Protein AF-A0A8J5N287-F1 (afdb_monomer_lite)

pLDDT: mean 74.73, std 19.76, range [34.78, 97.06]

Sequence (130 aa):
VAREHQQLNVDVVSIQPFKGELYEMYNADETGLFWNSLPNSTMASWRESNIPGLEASKQCVSLLLFANAGGDNLLVSWCGNKSNKMAWFTREFFEGCFHHVFVHAVRQFQMTIHGVPRQEVKALLIFDND

Foldseek 3Di:
DDDDDPDDPPPPPPPDDDPDDQLQEKEKDKDKDWDQPDPCPDPVNVVQVPDVPDDRQGWIWIWMWIATSVRPDIFIDTPDTDSDDDDDDDPVSVVCCCVVPVVVRSLCCCCPVVVDPSVRRHHDYDYDDD

Structure (mmCIF, N/CA/C/O backbone):
data_AF-A0A8J5N287-F1
#
_entry.id   AF-A0A8J5N287-F1
#
loop_
_atom_site.group_PDB
_atom_site.id
_atom_site.type_symbol
_atom_site.label_atom_id
_atom_site.label_alt_id
_atom_site.label_comp_id
_atom_site.label_asym_id
_atom_site.label_entity_id
_atom_site.label_seq_id
_atom_site.pdbx_PDB_ins_code
_atom_site.Cartn_x
_atom_site.Cartn_y
_atom_site.Cartn_z
_atom_site.occupancy
_atom_site.B_iso_or_equiv
_atom_site.auth_seq_id
_atom_site.auth_comp_id
_atom_site.auth_asym_id
_atom_site.auth_atom_id
_atom_site.pdbx_PDB_model_num
ATOM 1 N N . VAL A 1 1 ? -47.188 5.312 -32.367 1.00 40.22 1 VAL A N 1
ATOM 2 C CA . VAL A 1 1 ? -46.035 4.398 -32.190 1.00 40.22 1 VAL A CA 1
ATOM 3 C C . VAL A 1 1 ? -45.059 5.070 -31.236 1.00 40.22 1 VAL A C 1
ATOM 5 O O . VAL A 1 1 ? -44.156 5.770 -31.672 1.00 40.22 1 VAL A O 1
ATOM 8 N N . ALA A 1 2 ? -45.335 4.969 -29.936 1.00 34.78 2 ALA A N 1
ATOM 9 C CA . ALA A 1 2 ? -44.438 5.443 -28.887 1.00 34.78 2 ALA A CA 1
ATOM 10 C C . ALA A 1 2 ? -43.472 4.296 -28.571 1.00 34.78 2 ALA A C 1
ATOM 12 O O . ALA A 1 2 ? -43.916 3.170 -28.359 1.00 34.78 2 ALA A O 1
ATOM 13 N N . ARG A 1 3 ? -42.166 4.559 -28.640 1.00 41.00 3 ARG A N 1
ATOM 14 C CA . ARG A 1 3 ? -41.138 3.590 -28.256 1.00 41.00 3 ARG A CA 1
ATOM 15 C C . ARG A 1 3 ? -41.017 3.636 -26.737 1.00 41.00 3 ARG A C 1
ATOM 17 O O . ARG A 1 3 ? -40.607 4.658 -26.193 1.00 41.00 3 ARG A O 1
ATOM 24 N N . GLU A 1 4 ? -41.407 2.554 -26.074 1.00 43.03 4 GLU A N 1
ATOM 25 C CA . GLU A 1 4 ? -41.069 2.317 -24.673 1.00 43.03 4 GLU A CA 1
ATOM 26 C C . GLU A 1 4 ? -39.549 2.181 -24.556 1.00 43.03 4 GLU A C 1
ATOM 28 O O . GLU A 1 4 ? -38.928 1.310 -25.167 1.00 43.03 4 GLU A O 1
ATOM 33 N N . HIS A 1 5 ? -38.943 3.091 -23.799 1.00 43.28 5 HIS A N 1
ATOM 34 C CA . HIS A 1 5 ? -37.565 2.968 -23.356 1.00 43.28 5 HIS A CA 1
ATOM 35 C C . HIS A 1 5 ? -37.530 1.933 -22.233 1.00 43.28 5 HIS A C 1
ATOM 37 O O . HIS A 1 5 ? -37.995 2.190 -21.125 1.00 43.28 5 HIS A O 1
ATOM 43 N N . GLN A 1 6 ? -36.984 0.756 -22.525 1.00 43.91 6 GLN A N 1
ATOM 44 C CA . GLN A 1 6 ? -36.688 -0.250 -21.517 1.00 43.91 6 GLN A CA 1
ATOM 45 C C . GLN A 1 6 ? -35.519 0.261 -20.665 1.00 43.91 6 GLN A C 1
ATOM 47 O O . GLN A 1 6 ? -34.368 0.285 -21.100 1.00 43.91 6 GLN A O 1
ATOM 52 N N . GLN A 1 7 ? -35.840 0.756 -19.473 1.00 45.78 7 GLN A N 1
ATOM 53 C CA . GLN A 1 7 ? -34.870 1.216 -18.491 1.00 45.78 7 GLN A CA 1
ATOM 54 C C . GLN A 1 7 ? -34.161 -0.022 -17.929 1.00 45.78 7 GLN A C 1
ATOM 56 O O . GLN A 1 7 ? -34.792 -0.888 -17.327 1.00 45.78 7 GLN A O 1
ATOM 61 N N . LEU A 1 8 ? -32.863 -0.155 -18.208 1.00 42.34 8 LEU A N 1
ATOM 62 C CA . LEU A 1 8 ? -32.041 -1.225 -17.652 1.00 42.34 8 LEU A CA 1
ATOM 63 C C . LEU A 1 8 ? -32.022 -1.066 -16.126 1.00 42.34 8 LEU A C 1
ATOM 65 O O . LEU A 1 8 ? -31.632 -0.011 -15.625 1.00 42.34 8 LEU A O 1
ATOM 69 N N . ASN A 1 9 ? -32.459 -2.101 -15.405 1.00 38.81 9 ASN A N 1
ATOM 70 C CA . ASN A 1 9 ? -32.280 -2.209 -13.960 1.00 38.81 9 ASN A CA 1
ATOM 71 C C . ASN A 1 9 ? -30.778 -2.219 -13.674 1.00 38.81 9 ASN A C 1
ATOM 73 O O . ASN A 1 9 ? -30.111 -3.240 -13.831 1.00 38.81 9 ASN A O 1
ATOM 77 N N . VAL A 1 10 ? -30.241 -1.068 -13.286 1.00 51.78 10 VAL A N 1
ATOM 78 C CA . VAL A 1 10 ? -28.952 -1.015 -12.612 1.00 51.78 10 VAL A CA 1
ATOM 79 C C . VAL A 1 10 ? -29.258 -1.368 -11.167 1.00 51.78 10 VAL A C 1
ATOM 81 O O . VAL A 1 10 ? -29.828 -0.551 -10.443 1.00 51.78 10 VAL A O 1
ATOM 84 N N . ASP A 1 11 ? -28.949 -2.600 -10.769 1.00 49.31 11 ASP A N 1
ATOM 85 C CA . ASP A 1 11 ? -28.942 -2.969 -9.360 1.00 49.31 11 ASP A CA 1
ATOM 86 C C . ASP A 1 11 ? -27.989 -2.004 -8.652 1.00 49.31 11 ASP A C 1
ATOM 88 O O . ASP A 1 11 ? -26.770 -2.048 -8.832 1.00 49.31 11 ASP A O 1
ATOM 92 N N . VAL A 1 12 ? -28.555 -1.065 -7.894 1.00 55.06 12 VAL A N 1
ATOM 93 C CA . VAL A 1 12 ? -27.786 -0.200 -7.007 1.00 55.06 12 VAL A CA 1
ATOM 94 C C . VAL A 1 12 ? -27.222 -1.121 -5.936 1.00 55.06 12 VAL A C 1
ATOM 96 O O . VAL A 1 12 ? -27.894 -1.447 -4.958 1.00 55.06 12 VAL A O 1
ATOM 99 N N . VAL A 1 13 ? -25.997 -1.598 -6.156 1.00 57.44 13 VAL A N 1
ATOM 100 C CA . VAL A 1 13 ? -25.226 -2.319 -5.148 1.00 57.44 13 VAL A CA 1
ATOM 101 C C . VAL A 1 13 ? -25.141 -1.388 -3.946 1.00 57.44 13 VAL A C 1
ATOM 103 O O . VAL A 1 13 ? -24.534 -0.321 -4.013 1.00 57.44 13 VAL A O 1
ATOM 106 N N . SER A 1 14 ? -25.825 -1.756 -2.865 1.00 48.47 14 SER A N 1
ATOM 107 C CA . SER A 1 14 ? -25.808 -1.020 -1.606 1.00 48.47 14 SER A CA 1
ATOM 108 C C . SER A 1 14 ? -24.364 -0.924 -1.115 1.00 48.47 14 SER A C 1
ATOM 110 O O . SER A 1 14 ? -23.846 -1.876 -0.533 1.00 48.47 14 SER A O 1
ATOM 112 N N . ILE A 1 15 ? -23.718 0.221 -1.340 1.00 63.94 15 ILE A N 1
ATOM 113 C CA . ILE A 1 15 ? -22.387 0.519 -0.808 1.00 63.94 15 ILE A CA 1
ATOM 114 C C . ILE A 1 15 ? -22.524 0.577 0.714 1.00 63.94 15 ILE A C 1
ATOM 116 O O . ILE A 1 15 ? -23.086 1.527 1.260 1.00 63.94 15 ILE A O 1
ATOM 120 N N . GLN A 1 16 ? -22.056 -0.458 1.411 1.00 64.75 16 GLN A N 1
ATOM 121 C CA . GLN A 1 16 ? -21.956 -0.395 2.864 1.00 64.75 16 GLN A CA 1
ATOM 122 C C . GLN A 1 16 ? -20.737 0.459 3.237 1.00 64.75 16 GLN A C 1
ATOM 124 O O . GLN A 1 16 ? -19.654 0.222 2.698 1.00 64.75 16 GLN A O 1
ATOM 129 N N . PRO A 1 17 ? -20.876 1.442 4.145 1.00 71.38 17 PRO A N 1
ATOM 130 C CA . PRO A 1 17 ? -19.733 2.208 4.606 1.00 71.38 17 PRO A CA 1
ATOM 131 C C . PRO A 1 17 ? -18.760 1.271 5.318 1.00 71.38 17 PRO A C 1
ATOM 133 O O . PRO A 1 17 ? -19.133 0.577 6.268 1.00 71.38 17 PRO A O 1
ATOM 136 N N . PHE A 1 18 ? -17.504 1.260 4.874 1.00 76.12 18 PHE A N 1
ATOM 137 C CA . PHE A 1 18 ? -16.448 0.603 5.628 1.00 76.12 18 PHE A CA 1
ATOM 138 C C . PHE A 1 18 ? -16.322 1.294 6.988 1.00 76.12 18 PHE A C 1
ATOM 140 O O . PHE A 1 18 ? -16.089 2.500 7.069 1.00 76.12 18 PHE A O 1
ATOM 147 N N . LYS A 1 19 ? -16.504 0.526 8.064 1.00 81.69 19 LYS A N 1
ATOM 148 C CA . LYS A 1 19 ? -16.346 1.008 9.435 1.00 81.69 19 LYS A CA 1
ATOM 149 C C . LYS A 1 19 ? -14.942 0.659 9.920 1.00 81.69 19 LYS A C 1
ATOM 151 O O . LYS A 1 19 ? -14.696 -0.462 10.371 1.00 81.69 19 LYS A O 1
ATOM 156 N N . GLY A 1 20 ? -14.045 1.626 9.816 1.00 85.94 20 GLY A N 1
ATOM 157 C CA . GLY A 1 20 ? -12.670 1.518 10.278 1.00 85.94 20 GLY A CA 1
ATOM 158 C C . GLY A 1 20 ? -11.999 2.879 10.355 1.00 85.94 20 GLY A C 1
ATOM 159 O O . GLY A 1 20 ? -12.601 3.898 10.014 1.00 85.94 20 GLY A O 1
ATOM 160 N N . GLU A 1 21 ? -10.764 2.876 10.830 1.00 91.88 21 GLU A N 1
ATOM 161 C CA . GLU A 1 21 ? -9.979 4.088 11.052 1.00 91.88 21 GLU A CA 1
ATOM 162 C C . GLU A 1 21 ? -9.171 4.468 9.803 1.00 91.88 21 GLU A C 1
ATOM 164 O O . GLU A 1 21 ? -8.851 3.625 8.962 1.00 91.88 21 GLU A O 1
ATOM 169 N N . LEU A 1 22 ? -8.786 5.744 9.680 1.00 93.12 22 LEU A N 1
ATOM 170 C CA . LEU A 1 22 ? -8.028 6.235 8.515 1.00 93.12 22 LEU A CA 1
ATOM 171 C C . LEU A 1 22 ? -6.665 5.542 8.345 1.00 93.12 22 LEU A C 1
ATOM 173 O O . LEU A 1 22 ? -6.156 5.435 7.231 1.00 93.12 22 LEU A O 1
ATOM 177 N N . TYR A 1 23 ? -6.081 5.040 9.433 1.00 94.12 23 TYR A N 1
ATOM 178 C CA . TYR A 1 23 ? -4.834 4.275 9.399 1.00 94.12 23 TYR A CA 1
ATOM 179 C C . TYR A 1 23 ? -5.004 2.823 8.919 1.00 94.12 23 TYR A C 1
ATOM 181 O O . TYR A 1 23 ? -4.014 2.113 8.746 1.00 94.12 23 TYR A O 1
ATOM 189 N N . GLU A 1 24 ? -6.239 2.360 8.713 1.00 95.62 24 GLU A N 1
ATOM 190 C CA . GLU A 1 24 ? -6.540 1.019 8.200 1.00 95.62 24 GLU A CA 1
ATOM 191 C C . GLU A 1 24 ? -6.765 1.020 6.686 1.00 95.62 24 GLU A C 1
ATOM 193 O O . GLU A 1 24 ? -6.673 -0.027 6.052 1.00 95.62 24 GLU A O 1
ATOM 198 N N . MET A 1 25 ? -7.066 2.172 6.089 1.00 95.94 25 MET A N 1
ATOM 199 C CA . MET A 1 25 ? -7.346 2.298 4.660 1.00 95.94 25 MET A CA 1
ATOM 200 C C . MET A 1 25 ? -6.077 2.674 3.912 1.00 95.94 25 MET A C 1
ATOM 202 O O . MET A 1 25 ? -5.447 3.669 4.255 1.00 95.94 25 MET A O 1
ATOM 206 N N . TYR A 1 26 ? -5.740 1.923 2.871 1.00 96.38 26 TYR A N 1
ATOM 207 C CA . TYR A 1 26 ? -4.573 2.147 2.033 1.00 96.38 26 TYR A CA 1
ATOM 208 C C . TYR A 1 26 ? -4.968 2.206 0.567 1.00 96.38 26 TYR A C 1
ATOM 210 O O . TYR A 1 26 ? -5.738 1.372 0.102 1.00 96.38 26 TYR A O 1
ATOM 218 N N . ASN A 1 27 ? -4.395 3.160 -0.156 1.00 94.88 27 ASN A N 1
ATOM 219 C CA . ASN A 1 27 ? -4.330 3.120 -1.608 1.00 94.88 27 ASN A CA 1
ATOM 220 C C . ASN A 1 27 ? -2.960 2.592 -2.031 1.00 94.88 27 ASN A C 1
ATOM 222 O O . ASN A 1 27 ? -1.961 2.881 -1.360 1.00 94.88 27 ASN A O 1
ATOM 226 N N . ALA A 1 28 ? -2.904 1.867 -3.143 1.00 92.69 28 ALA A N 1
ATOM 227 C CA . ALA A 1 28 ? -1.648 1.531 -3.784 1.00 92.69 28 ALA A CA 1
ATOM 228 C C . ALA A 1 28 ? -1.683 1.792 -5.278 1.00 92.69 28 ALA A C 1
ATOM 230 O O . ALA A 1 28 ? -2.679 1.513 -5.935 1.00 92.69 28 ALA A O 1
ATOM 231 N N . ASP A 1 29 ? -0.575 2.323 -5.781 1.00 90.12 29 ASP A N 1
ATOM 232 C CA . ASP A 1 29 ? -0.430 2.692 -7.183 1.00 90.12 29 ASP A CA 1
ATOM 233 C C . ASP A 1 29 ? 1.037 2.579 -7.624 1.00 90.12 29 ASP A C 1
ATOM 235 O O . ASP A 1 29 ? 1.968 2.710 -6.813 1.00 90.12 29 ASP A O 1
ATOM 239 N N . GLU A 1 30 ? 1.237 2.318 -8.914 1.00 87.38 30 GLU A N 1
ATOM 240 C CA . GLU A 1 30 ? 2.549 2.324 -9.550 1.00 87.38 30 GLU A CA 1
ATOM 241 C C . GLU A 1 30 ? 2.865 3.730 -10.068 1.00 87.38 30 GLU A C 1
ATOM 243 O O . GLU A 1 30 ? 2.106 4.336 -10.817 1.00 87.38 30 GLU A O 1
ATOM 248 N N . THR A 1 31 ? 4.048 4.248 -9.741 1.00 84.12 31 THR A N 1
ATOM 249 C CA . THR A 1 31 ? 4.538 5.500 -10.317 1.00 84.12 31 THR A CA 1
ATOM 250 C C . THR A 1 31 ? 5.895 5.327 -10.983 1.00 84.12 31 THR A C 1
ATOM 252 O O . THR A 1 31 ? 6.800 4.670 -10.464 1.00 84.12 31 THR A O 1
ATOM 255 N N . GLY A 1 32 ? 6.050 5.952 -12.150 1.00 81.06 32 GLY A N 1
ATOM 256 C CA . GLY A 1 32 ? 7.313 6.023 -12.874 1.00 81.06 32 GLY A CA 1
ATOM 257 C C . GLY A 1 32 ? 8.126 7.250 -12.464 1.00 81.06 32 GLY A C 1
ATOM 258 O O . GLY A 1 32 ? 7.717 8.385 -12.708 1.00 81.06 32 GLY A O 1
ATOM 259 N N . LEU A 1 33 ? 9.311 7.038 -11.898 1.00 79.88 33 LEU A N 1
ATOM 260 C CA . LEU A 1 33 ? 10.310 8.068 -11.642 1.00 79.88 33 LEU A CA 1
ATOM 261 C C . LEU A 1 33 ? 11.347 8.089 -12.771 1.00 79.88 33 LEU A C 1
ATOM 263 O O . LEU A 1 33 ? 12.161 7.178 -12.924 1.00 79.88 33 LEU A O 1
ATOM 267 N N . PHE A 1 34 ? 11.359 9.166 -13.549 1.00 72.69 34 PHE A N 1
ATOM 268 C CA . PHE A 1 34 ? 12.326 9.351 -14.628 1.00 72.69 34 PHE A CA 1
ATOM 269 C C . PHE A 1 34 ? 13.602 10.001 -14.097 1.00 72.69 34 PHE A C 1
ATOM 271 O O . PHE A 1 34 ? 13.588 11.157 -13.674 1.00 72.69 34 PHE A O 1
ATOM 278 N N . TRP A 1 35 ? 14.721 9.282 -14.165 1.00 62.69 35 TRP A N 1
ATOM 279 C CA . TRP A 1 35 ? 16.039 9.808 -13.823 1.00 62.69 35 TRP A CA 1
ATOM 280 C C . TRP A 1 35 ? 16.882 9.867 -15.098 1.00 62.69 35 TRP A C 1
ATOM 282 O O . TRP A 1 35 ? 16.960 8.892 -15.837 1.00 62.69 35 TRP A O 1
ATOM 292 N N . ASN A 1 36 ? 17.496 11.019 -15.382 1.00 54.66 36 ASN A N 1
ATOM 293 C CA . ASN A 1 36 ? 18.245 11.300 -16.618 1.00 54.66 36 ASN A CA 1
ATOM 294 C C . ASN A 1 36 ? 17.407 11.550 -17.895 1.00 54.66 36 ASN A C 1
ATOM 296 O O . ASN A 1 36 ? 17.857 11.279 -19.009 1.00 54.66 36 ASN A O 1
ATOM 300 N N . SER A 1 37 ? 16.208 12.131 -17.770 1.00 56.16 37 SER A N 1
ATOM 301 C CA . SER A 1 37 ? 15.588 12.822 -18.909 1.00 56.16 37 SER A CA 1
ATOM 302 C C . SER A 1 37 ? 16.408 14.080 -19.208 1.00 56.16 37 SER A C 1
ATOM 304 O O . SER A 1 37 ? 16.211 15.110 -18.564 1.00 56.16 37 SER A O 1
ATOM 306 N N . LEU A 1 38 ? 17.351 14.005 -20.154 1.00 55.66 38 LEU A N 1
ATOM 307 C CA . LEU A 1 38 ? 17.960 15.213 -20.713 1.00 55.66 38 LEU A CA 1
ATOM 308 C C . LEU A 1 38 ? 16.827 16.155 -21.159 1.00 55.66 38 LEU A C 1
ATOM 310 O O . LEU A 1 38 ? 15.842 15.678 -21.736 1.00 55.66 38 LEU A O 1
ATOM 314 N N . PRO A 1 39 ? 16.926 17.476 -20.918 1.00 51.62 39 PRO A N 1
ATOM 315 C CA . PRO A 1 39 ? 15.988 18.400 -21.524 1.00 51.62 39 PRO A CA 1
ATOM 316 C C . PRO A 1 39 ? 16.029 18.171 -23.035 1.00 51.62 39 PRO A C 1
ATOM 318 O O . PRO A 1 39 ? 17.095 18.247 -23.649 1.00 51.62 39 PRO A O 1
ATOM 321 N N . ASN A 1 40 ? 14.871 17.932 -23.653 1.00 54.66 40 ASN A N 1
ATOM 322 C CA . ASN A 1 40 ? 14.757 17.807 -25.112 1.00 54.66 40 ASN A CA 1
ATOM 323 C C . ASN A 1 40 ? 15.259 19.067 -25.858 1.00 54.66 40 ASN A C 1
ATOM 325 O O . ASN A 1 40 ? 15.322 19.061 -27.082 1.00 54.66 40 ASN A O 1
ATOM 329 N N . SER A 1 41 ? 15.602 20.141 -25.138 1.00 50.28 41 SER A N 1
ATOM 330 C CA . SER A 1 41 ? 15.886 21.485 -25.634 1.00 50.28 41 SER A CA 1
ATOM 331 C C . SER A 1 41 ? 17.336 21.955 -25.463 1.00 50.28 41 SER A C 1
ATOM 333 O O . SER A 1 41 ? 17.588 23.155 -25.552 1.00 50.28 41 SER A O 1
ATOM 335 N N . THR A 1 42 ? 18.304 21.077 -25.200 1.00 46.50 42 THR A N 1
ATOM 336 C CA . THR A 1 42 ? 19.720 21.479 -25.286 1.00 46.50 42 THR A CA 1
ATOM 337 C C . THR A 1 42 ? 20.176 21.340 -26.739 1.00 46.50 42 THR A C 1
ATOM 339 O O . THR A 1 42 ? 19.903 20.318 -27.357 1.00 46.50 42 THR A O 1
ATOM 342 N N . MET A 1 43 ? 20.902 22.318 -27.299 1.00 52.88 43 MET A N 1
ATOM 343 C CA . MET A 1 43 ? 21.398 22.291 -28.696 1.00 52.88 43 MET A CA 1
ATOM 344 C C . MET A 1 43 ? 22.177 21.012 -29.080 1.00 52.88 43 MET A C 1
ATOM 346 O O . MET A 1 43 ? 22.331 20.720 -30.264 1.00 52.88 43 MET A O 1
ATOM 350 N N . ALA A 1 44 ? 22.659 20.246 -28.095 1.00 53.16 44 ALA A N 1
ATOM 351 C CA . ALA A 1 44 ? 23.253 18.925 -28.282 1.00 53.16 44 ALA A CA 1
ATOM 352 C C . ALA A 1 44 ? 22.235 17.841 -28.709 1.00 53.16 44 ALA A C 1
ATOM 354 O O . ALA A 1 44 ? 22.566 17.037 -29.576 1.00 53.16 44 ALA A O 1
ATOM 355 N N . SER A 1 45 ? 20.984 17.862 -28.214 1.00 53.22 45 SER A N 1
ATOM 356 C CA . SER A 1 45 ? 19.967 16.836 -28.525 1.00 53.22 45 SER A CA 1
ATOM 357 C C . SER A 1 45 ? 19.563 16.839 -30.001 1.00 53.22 45 SER A C 1
ATOM 359 O O . SER A 1 45 ? 19.352 15.780 -30.578 1.00 53.22 45 SER A O 1
ATOM 361 N N . TRP A 1 46 ? 19.521 18.014 -30.642 1.00 49.84 46 TRP A N 1
ATOM 362 C CA . TRP A 1 46 ? 19.217 18.143 -32.073 1.00 49.84 46 TRP A CA 1
ATOM 363 C C . TRP A 1 46 ? 20.326 17.562 -32.959 1.00 49.84 46 TRP A C 1
ATOM 365 O O . TRP A 1 46 ? 20.079 17.096 -34.069 1.00 49.84 46 TRP A O 1
ATOM 375 N N . ARG A 1 47 ? 21.572 17.599 -32.474 1.00 51.75 47 ARG A N 1
ATOM 376 C CA . ARG A 1 47 ? 22.736 17.057 -33.184 1.00 51.75 47 ARG A CA 1
ATOM 377 C C . ARG A 1 47 ? 22.878 15.549 -32.969 1.00 51.75 47 ARG A C 1
ATOM 379 O O . ARG A 1 47 ? 23.358 14.861 -33.862 1.00 51.75 47 ARG A O 1
ATOM 386 N N . GLU A 1 48 ? 22.432 15.058 -31.816 1.00 53.16 48 GLU A N 1
ATOM 387 C CA . GLU A 1 48 ? 22.426 13.644 -31.426 1.00 53.16 48 GLU A CA 1
ATOM 388 C C . GLU A 1 48 ? 21.220 12.866 -31.977 1.00 53.16 48 GLU A C 1
ATOM 390 O O . GLU A 1 48 ? 21.381 11.715 -32.370 1.00 53.16 48 GLU A O 1
ATOM 395 N N . SER A 1 49 ? 20.045 13.492 -32.118 1.00 53.75 49 SER A N 1
ATOM 396 C CA . SER A 1 49 ? 18.843 12.872 -32.709 1.00 53.75 49 SER A CA 1
ATOM 397 C C . SER A 1 49 ? 18.998 12.505 -34.188 1.00 53.75 49 SER A C 1
ATOM 399 O O . SER A 1 49 ? 18.246 11.683 -34.706 1.00 53.75 49 SER A O 1
ATOM 401 N N . ASN A 1 50 ? 19.983 13.102 -34.861 1.00 53.38 50 ASN A N 1
ATOM 402 C CA . ASN A 1 50 ? 20.350 12.812 -36.244 1.00 53.38 50 ASN A CA 1
ATOM 403 C C . ASN A 1 50 ? 21.451 11.744 -36.375 1.00 53.38 50 ASN A C 1
ATOM 405 O O . ASN A 1 50 ? 21.900 11.484 -37.491 1.00 53.38 50 ASN A O 1
ATOM 409 N N . ILE A 1 51 ? 21.900 11.124 -35.276 1.00 55.47 51 ILE A N 1
ATOM 410 C CA . ILE A 1 51 ? 22.849 10.006 -35.316 1.00 55.47 51 ILE A CA 1
ATOM 411 C C . ILE A 1 51 ? 22.043 8.699 -35.335 1.00 55.47 51 ILE A C 1
ATOM 413 O O . ILE A 1 51 ? 21.413 8.361 -34.328 1.00 55.47 51 ILE A O 1
ATOM 417 N N . PRO A 1 52 ? 22.048 7.931 -36.442 1.00 43.19 52 PRO A N 1
ATOM 418 C CA . PRO A 1 52 ? 21.367 6.643 -36.493 1.00 43.19 52 PRO A CA 1
ATOM 419 C C . PRO A 1 52 ? 21.981 5.711 -35.439 1.00 43.19 52 PRO A C 1
ATOM 421 O O . PRO A 1 52 ? 23.130 5.296 -35.575 1.00 43.19 52 PRO A O 1
ATOM 424 N N . GLY A 1 53 ? 21.234 5.415 -34.373 1.00 49.38 53 GLY A N 1
ATOM 425 C CA . GLY A 1 53 ? 21.663 4.515 -33.295 1.00 49.38 53 GLY A CA 1
ATOM 426 C C . GLY A 1 53 ? 21.857 5.147 -31.912 1.00 49.38 53 GLY A C 1
ATOM 427 O O . GLY A 1 53 ? 22.149 4.404 -30.978 1.00 49.38 53 GLY A O 1
ATOM 428 N N . LEU A 1 54 ? 21.669 6.463 -31.738 1.00 47.31 54 LEU A N 1
ATOM 429 C CA . LEU A 1 54 ? 21.730 7.115 -30.422 1.00 47.31 54 LEU A CA 1
ATOM 430 C C . LEU A 1 54 ? 20.328 7.536 -29.950 1.00 47.31 54 LEU A C 1
ATOM 432 O O . LEU A 1 54 ? 19.958 8.706 -30.000 1.00 47.31 54 LEU A O 1
ATOM 436 N N . GLU A 1 55 ? 19.518 6.578 -29.490 1.00 54.69 55 GLU A N 1
ATOM 437 C CA . GLU A 1 55 ? 18.319 6.929 -28.722 1.00 54.69 55 GLU A CA 1
ATOM 438 C C . GLU A 1 55 ? 18.746 7.427 -27.338 1.00 54.69 55 GLU A C 1
ATOM 440 O O . GLU A 1 55 ? 19.376 6.694 -26.572 1.00 54.69 55 GLU A O 1
ATOM 445 N N . ALA A 1 56 ? 18.398 8.672 -26.999 1.00 52.53 56 ALA A N 1
ATOM 446 C CA . ALA A 1 56 ? 18.529 9.175 -25.637 1.00 52.53 56 ALA A CA 1
ATOM 447 C C . ALA A 1 56 ? 17.740 8.250 -24.69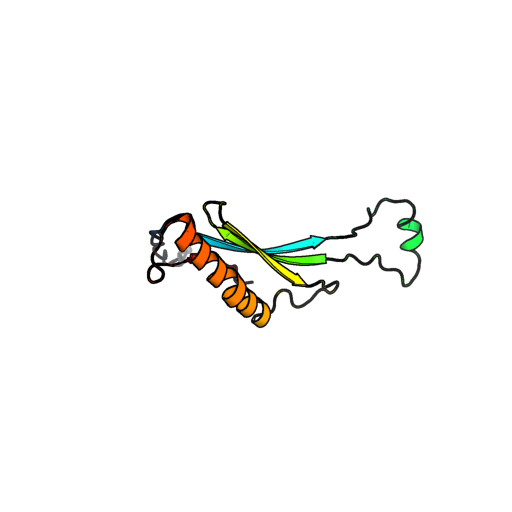5 1.00 52.53 56 ALA A C 1
ATOM 449 O O . ALA A 1 56 ? 16.506 8.255 -24.682 1.00 52.53 56 ALA A O 1
ATOM 450 N N . SER A 1 57 ? 18.452 7.411 -23.939 1.00 54.16 57 SER A N 1
ATOM 451 C CA . SER A 1 57 ? 17.835 6.407 -23.081 1.00 54.16 57 SER A CA 1
ATOM 452 C C . SER A 1 57 ? 17.086 7.105 -21.947 1.00 54.16 57 SER A C 1
ATOM 454 O O . SER A 1 57 ? 17.698 7.565 -20.981 1.00 54.16 57 SER A O 1
ATOM 456 N N . LYS A 1 58 ? 15.757 7.180 -22.040 1.00 56.78 58 LYS A N 1
ATOM 457 C CA . LYS A 1 58 ? 14.912 7.541 -20.898 1.00 56.78 58 LYS A CA 1
ATOM 458 C C . LYS A 1 58 ? 14.971 6.391 -19.898 1.00 56.78 58 LYS A C 1
ATOM 460 O O . LYS A 1 58 ? 14.351 5.351 -20.114 1.00 56.78 58 LYS A O 1
ATOM 465 N N . GLN A 1 59 ? 15.748 6.552 -18.832 1.00 63.81 59 GLN A N 1
ATOM 466 C CA . GLN A 1 59 ? 15.735 5.605 -17.724 1.00 63.81 59 GLN A CA 1
ATOM 467 C C . GLN A 1 59 ? 14.554 5.963 -16.814 1.00 63.81 59 GLN A C 1
ATOM 469 O O . GLN A 1 59 ? 14.509 7.037 -16.215 1.00 63.81 59 GLN A O 1
ATOM 474 N N . CYS A 1 60 ? 13.556 5.081 -16.786 1.00 68.88 60 CYS A N 1
ATOM 475 C CA . CYS A 1 60 ? 12.428 5.153 -15.870 1.00 68.88 60 CYS A CA 1
ATOM 476 C C . CYS A 1 60 ? 12.560 4.032 -14.846 1.00 68.88 60 CYS A C 1
ATOM 478 O O . CYS A 1 60 ? 12.744 2.861 -15.202 1.00 68.88 60 CYS A O 1
ATOM 480 N N . VAL A 1 61 ? 12.451 4.423 -13.587 1.00 77.19 61 VAL A N 1
ATOM 481 C CA . VAL A 1 61 ? 12.288 3.536 -12.451 1.00 77.19 61 VAL A CA 1
ATOM 482 C C . VAL A 1 61 ? 10.806 3.426 -12.158 1.00 77.19 61 VAL A C 1
ATOM 484 O O . VAL A 1 61 ? 10.167 4.445 -11.926 1.00 77.19 61 VAL A O 1
ATOM 487 N N . SER A 1 62 ? 10.284 2.212 -12.065 1.00 80.38 62 SER A N 1
ATOM 488 C CA . SER A 1 62 ? 8.948 2.002 -11.510 1.00 80.38 62 SER A CA 1
ATOM 489 C C . SER A 1 62 ? 9.026 1.822 -9.996 1.00 80.38 62 SER A C 1
ATOM 491 O O . SER A 1 62 ? 9.885 1.094 -9.483 1.00 80.38 62 SER A O 1
ATOM 493 N N . LEU A 1 63 ? 8.124 2.480 -9.279 1.00 85.94 63 LEU A N 1
ATOM 494 C CA . LEU A 1 63 ? 7.946 2.366 -7.839 1.00 85.94 63 LEU A CA 1
ATOM 495 C C . LEU A 1 63 ? 6.504 1.965 -7.550 1.00 85.94 63 LEU A C 1
ATOM 497 O O . LEU A 1 63 ? 5.585 2.514 -8.145 1.00 85.94 63 LEU A O 1
ATOM 501 N N . LEU A 1 64 ? 6.312 1.071 -6.587 1.00 89.62 64 LEU A N 1
ATOM 502 C CA . LEU A 1 64 ? 5.003 0.758 -6.027 1.00 89.62 64 LEU A CA 1
ATOM 503 C C . LEU A 1 64 ? 4.868 1.471 -4.691 1.00 89.62 64 LEU A C 1
ATOM 505 O O . LEU A 1 64 ? 5.691 1.269 -3.790 1.00 89.62 64 LEU A O 1
ATOM 509 N N . LEU A 1 65 ? 3.837 2.294 -4.569 1.00 92.12 65 LEU A N 1
ATOM 510 C CA . LEU A 1 65 ? 3.570 3.054 -3.362 1.00 92.12 65 LEU A CA 1
ATOM 511 C C . LEU A 1 65 ? 2.345 2.493 -2.661 1.00 92.12 65 LEU A C 1
ATOM 513 O O . LEU A 1 65 ? 1.373 2.127 -3.307 1.00 92.12 65 LEU A O 1
ATOM 517 N N . PHE A 1 66 ? 2.395 2.479 -1.334 1.00 95.00 66 PHE A N 1
ATOM 518 C CA . PHE A 1 66 ? 1.234 2.262 -0.481 1.00 95.00 66 PHE A CA 1
ATOM 519 C C . PHE A 1 66 ? 1.116 3.459 0.446 1.00 95.00 66 PHE A C 1
ATOM 521 O O . PHE A 1 66 ? 2.060 3.764 1.174 1.00 95.00 66 PHE A O 1
ATOM 528 N N . ALA A 1 67 ? -0.026 4.129 0.435 1.00 96.25 67 ALA A N 1
ATOM 529 C CA . ALA A 1 67 ? -0.274 5.283 1.286 1.00 96.25 67 ALA A CA 1
ATOM 530 C C . ALA A 1 67 ? -1.574 5.079 2.047 1.00 96.25 67 ALA A C 1
ATOM 532 O O . ALA A 1 67 ? -2.591 4.721 1.450 1.00 96.25 67 ALA A O 1
ATOM 533 N N . ASN A 1 68 ? -1.549 5.307 3.356 1.00 96.38 68 ASN A N 1
ATOM 534 C CA . ASN A 1 68 ? -2.773 5.256 4.135 1.00 96.38 68 ASN A CA 1
ATOM 535 C C . ASN A 1 68 ? -3.615 6.531 3.957 1.00 96.38 68 ASN A C 1
ATOM 537 O O . ASN A 1 68 ? -3.094 7.599 3.632 1.00 96.38 68 ASN A O 1
ATOM 541 N N . ALA A 1 69 ? -4.913 6.448 4.242 1.00 95.25 69 ALA A N 1
ATOM 542 C CA . ALA A 1 69 ? -5.829 7.584 4.125 1.00 95.25 69 ALA A CA 1
ATOM 543 C C . ALA A 1 69 ? -5.521 8.720 5.119 1.00 95.25 69 ALA A C 1
ATOM 545 O O . ALA A 1 69 ? -5.890 9.867 4.874 1.00 95.25 69 ALA A O 1
ATOM 546 N N . GLY A 1 70 ? -4.841 8.416 6.229 1.00 92.81 70 GLY A N 1
ATOM 547 C CA . GLY A 1 70 ? -4.367 9.410 7.195 1.00 92.81 70 GLY A CA 1
ATOM 548 C C . GLY A 1 70 ? -3.112 10.174 6.753 1.00 92.81 70 GLY A C 1
ATOM 549 O O . GLY A 1 70 ? -2.833 11.237 7.301 1.00 92.81 70 GLY A O 1
ATOM 550 N N . GLY A 1 71 ? -2.366 9.666 5.765 1.00 92.94 71 GLY A N 1
ATOM 551 C CA . GLY A 1 71 ? -1.139 10.283 5.251 1.00 92.94 71 GLY A CA 1
ATOM 552 C C . GLY A 1 71 ? 0.085 10.189 6.174 1.00 92.94 71 GLY A C 1
ATOM 553 O O . GLY A 1 71 ? 1.101 10.823 5.899 1.00 92.94 71 GLY A O 1
ATOM 554 N N . ASP A 1 72 ? 0.013 9.419 7.258 1.00 93.31 72 ASP A N 1
ATOM 555 C CA . ASP A 1 72 ? 1.089 9.214 8.239 1.00 93.31 72 ASP A CA 1
ATOM 556 C C . ASP A 1 72 ? 1.874 7.905 8.023 1.00 93.31 72 ASP A C 1
ATOM 558 O O . ASP A 1 72 ? 2.900 7.672 8.666 1.00 93.31 72 ASP A O 1
ATOM 562 N N . ASN A 1 73 ? 1.445 7.076 7.069 1.00 95.31 73 ASN A N 1
ATOM 563 C CA . ASN A 1 73 ? 2.114 5.850 6.667 1.00 95.31 73 ASN A CA 1
ATOM 564 C C . ASN A 1 73 ? 2.230 5.757 5.138 1.00 95.31 73 ASN A C 1
ATOM 566 O O . ASN A 1 73 ? 1.293 5.361 4.443 1.00 95.31 73 ASN A O 1
ATOM 570 N N . LEU A 1 74 ? 3.417 6.102 4.631 1.00 95.06 74 LEU A N 1
ATOM 571 C CA . LEU A 1 74 ? 3.800 5.958 3.229 1.00 95.06 74 LEU A CA 1
ATOM 572 C C . LEU A 1 74 ? 4.889 4.892 3.095 1.00 95.06 74 LEU A C 1
ATOM 574 O O . LEU A 1 74 ? 5.953 4.995 3.707 1.00 95.06 74 LEU A O 1
ATOM 578 N N . LEU A 1 75 ? 4.639 3.894 2.258 1.00 94.44 75 LEU A N 1
ATOM 579 C CA . LEU A 1 75 ? 5.573 2.823 1.940 1.00 94.44 75 LEU A CA 1
ATOM 580 C C . LEU A 1 75 ? 5.938 2.916 0.465 1.00 94.44 75 LEU A C 1
ATOM 582 O O . LEU A 1 75 ? 5.066 3.067 -0.386 1.00 94.44 75 LEU A O 1
ATOM 586 N N . VAL A 1 76 ? 7.228 2.792 0.167 1.00 91.06 76 VAL A N 1
ATOM 587 C CA . VAL A 1 76 ? 7.746 2.826 -1.202 1.00 91.06 76 VAL A CA 1
ATOM 588 C C . VAL A 1 76 ? 8.537 1.552 -1.439 1.00 91.06 76 VAL A C 1
ATOM 590 O O . VAL A 1 76 ? 9.468 1.242 -0.694 1.00 91.06 76 VAL A O 1
ATOM 593 N N . SER A 1 77 ? 8.165 0.810 -2.477 1.00 88.31 77 SER A N 1
ATOM 594 C CA . SER A 1 77 ? 8.891 -0.368 -2.929 1.00 88.31 77 SER A CA 1
ATOM 595 C C . SER A 1 77 ? 9.452 -0.152 -4.328 1.00 88.31 77 SER A C 1
ATOM 597 O O . SER A 1 77 ? 8.811 0.437 -5.195 1.00 88.31 77 SER A O 1
ATOM 599 N N . TRP A 1 78 ? 10.674 -0.625 -4.542 1.00 81.56 78 TRP A N 1
ATOM 600 C CA . TRP A 1 78 ? 11.383 -0.495 -5.809 1.00 81.56 78 TRP A CA 1
ATOM 601 C C . TRP A 1 78 ? 11.008 -1.631 -6.767 1.00 81.56 78 TRP A C 1
ATOM 603 O O . TRP A 1 78 ? 11.274 -2.791 -6.455 1.00 81.56 78 TRP A O 1
ATOM 613 N N . CYS A 1 79 ? 10.477 -1.306 -7.951 1.00 71.19 79 CYS A N 1
ATOM 614 C CA . CYS A 1 79 ? 10.046 -2.289 -8.957 1.00 71.19 79 CYS A CA 1
ATOM 615 C C . CYS A 1 79 ? 11.059 -2.558 -10.077 1.00 71.19 79 CYS A C 1
ATOM 617 O O . CYS A 1 79 ? 10.836 -3.431 -10.916 1.00 71.19 79 CYS A O 1
ATOM 619 N N . GLY A 1 80 ? 12.204 -1.869 -10.082 1.00 66.00 80 GLY A N 1
ATOM 620 C CA . GLY A 1 80 ? 13.236 -2.029 -11.109 1.00 66.00 80 GLY A CA 1
ATOM 621 C C . GLY A 1 80 ? 13.303 -0.881 -12.114 1.00 66.00 80 GLY A C 1
ATOM 622 O O . GLY A 1 80 ? 12.426 -0.027 -12.197 1.00 66.00 80 GLY A O 1
ATOM 623 N N . ASN A 1 81 ? 14.382 -0.895 -12.900 1.00 58.84 81 ASN A N 1
ATOM 624 C CA . ASN A 1 81 ? 14.577 -0.046 -14.074 1.00 58.84 81 ASN A CA 1
ATOM 625 C C . ASN A 1 81 ? 14.104 -0.819 -15.307 1.00 58.84 81 ASN A C 1
ATOM 627 O O . ASN A 1 81 ? 14.648 -1.894 -15.577 1.00 58.84 81 ASN A O 1
ATOM 631 N N . LYS A 1 82 ? 13.156 -0.290 -16.087 1.00 54.41 82 LYS A N 1
ATOM 632 C CA . LYS A 1 82 ? 12.832 -0.867 -17.401 1.00 54.41 82 LYS A CA 1
ATOM 633 C C . LYS A 1 82 ? 12.592 0.223 -18.436 1.00 54.41 82 LYS A C 1
ATOM 635 O O . LYS A 1 82 ? 11.605 0.942 -18.423 1.00 54.41 82 LYS A O 1
ATOM 640 N N . SER A 1 83 ? 13.510 0.279 -19.391 1.00 50.72 83 SER A N 1
ATOM 641 C CA . SER A 1 83 ? 13.455 1.097 -20.601 1.00 50.72 83 SER A CA 1
ATOM 642 C C . SER A 1 83 ? 12.520 0.536 -21.690 1.00 50.72 83 SER A C 1
ATOM 644 O O . SER A 1 83 ? 12.543 1.043 -22.806 1.00 50.72 83 SER A O 1
ATOM 646 N N . ASN A 1 84 ? 11.708 -0.499 -21.421 1.00 46.12 84 ASN A N 1
ATOM 647 C CA . ASN A 1 84 ? 10.930 -1.200 -22.452 1.00 46.12 84 ASN A CA 1
ATOM 648 C C . ASN A 1 84 ? 9.456 -1.421 -22.083 1.00 46.12 84 ASN A C 1
ATOM 650 O O . ASN A 1 84 ? 9.106 -1.713 -20.946 1.00 46.12 84 ASN A O 1
ATOM 654 N N . LYS A 1 85 ? 8.618 -1.278 -23.113 1.00 51.53 85 LYS A N 1
ATOM 655 C CA . LYS A 1 85 ? 7.209 -0.860 -23.093 1.00 51.53 85 LYS A CA 1
ATOM 656 C C . LYS A 1 85 ? 6.139 -1.911 -22.761 1.00 51.53 85 LYS A C 1
ATOM 658 O O . LYS A 1 85 ? 4.980 -1.601 -22.984 1.00 51.53 85 LYS A O 1
ATOM 663 N N . MET A 1 86 ? 6.436 -3.125 -22.304 1.00 49.88 86 MET A N 1
ATOM 664 C CA . MET A 1 86 ? 5.379 -4.145 -22.162 1.00 49.88 86 MET A CA 1
ATOM 665 C C . MET A 1 86 ? 5.634 -5.073 -20.970 1.00 49.88 86 MET A C 1
ATOM 667 O O . MET A 1 86 ? 6.747 -5.565 -20.808 1.00 49.88 86 MET A O 1
ATOM 671 N N . ALA A 1 87 ? 4.578 -5.322 -20.190 1.00 52.81 87 ALA A N 1
ATOM 672 C CA . ALA A 1 87 ? 4.544 -5.978 -18.875 1.00 52.81 87 ALA A CA 1
ATOM 673 C C . ALA A 1 87 ? 5.053 -5.092 -17.723 1.00 52.81 87 ALA A C 1
ATOM 675 O O . ALA A 1 87 ? 6.074 -5.360 -17.079 1.00 52.81 87 ALA A O 1
ATOM 676 N N . TRP A 1 88 ? 4.301 -4.011 -17.509 1.00 61.34 88 TRP A N 1
ATOM 677 C CA . TRP A 1 88 ? 4.223 -3.289 -16.246 1.00 61.34 88 TRP A CA 1
ATOM 678 C C . TRP A 1 88 ? 3.763 -4.263 -15.142 1.00 61.34 88 TRP A C 1
ATOM 680 O O . TRP A 1 88 ? 2.920 -5.115 -15.397 1.00 61.34 88 TRP A O 1
ATOM 690 N N . PHE A 1 89 ? 4.435 -4.243 -13.993 1.00 67.56 89 PHE A N 1
ATOM 691 C CA . PHE A 1 89 ? 4.061 -4.960 -12.768 1.00 67.56 89 PHE A CA 1
ATOM 692 C C . PHE A 1 89 ? 3.624 -6.449 -12.863 1.00 67.56 89 PHE A C 1
ATOM 694 O O . PHE A 1 89 ? 2.467 -6.779 -13.111 1.00 67.56 89 PHE A O 1
ATOM 701 N N . THR A 1 90 ? 4.534 -7.401 -12.596 1.00 76.75 90 THR A N 1
ATOM 702 C CA . THR A 1 90 ? 4.138 -8.825 -12.536 1.00 76.75 90 THR A CA 1
ATOM 703 C C . THR A 1 90 ? 3.498 -9.181 -11.195 1.00 76.75 90 THR A C 1
ATOM 705 O O . THR A 1 90 ? 3.842 -8.622 -10.150 1.00 76.75 90 THR A O 1
ATOM 708 N N . ARG A 1 91 ? 2.607 -10.176 -11.210 1.00 80.94 91 ARG A N 1
ATOM 709 C CA . ARG A 1 91 ? 1.961 -10.707 -10.004 1.00 80.94 91 ARG A CA 1
ATOM 710 C C . ARG A 1 91 ? 2.975 -11.161 -8.953 1.00 80.94 91 ARG A C 1
ATOM 712 O O . ARG A 1 91 ? 2.772 -10.920 -7.771 1.00 80.94 91 ARG A O 1
ATOM 719 N N . GLU A 1 92 ? 4.067 -11.796 -9.365 1.00 81.25 92 GLU A N 1
ATOM 720 C CA . GLU A 1 92 ? 5.099 -12.301 -8.451 1.00 81.25 92 GLU A CA 1
ATOM 721 C C . GLU A 1 92 ? 5.800 -11.151 -7.725 1.00 81.25 92 GLU A C 1
ATOM 723 O O . GLU A 1 92 ? 6.116 -11.249 -6.538 1.00 81.25 92 GLU A O 1
ATOM 728 N N . PHE A 1 93 ? 6.017 -10.040 -8.434 1.00 82.06 93 PHE A N 1
ATOM 729 C CA . PHE A 1 93 ? 6.570 -8.838 -7.838 1.00 82.06 93 PHE A CA 1
ATOM 730 C C . PHE A 1 93 ? 5.579 -8.217 -6.839 1.00 82.06 93 PHE A C 1
ATOM 732 O O . PHE A 1 93 ? 5.971 -7.914 -5.710 1.00 82.06 93 PHE A O 1
ATOM 739 N N . PHE A 1 94 ? 4.294 -8.104 -7.208 1.00 85.19 94 PHE A N 1
ATOM 740 C CA . PHE A 1 94 ? 3.247 -7.640 -6.291 1.00 85.19 94 PHE A CA 1
ATOM 741 C C . PHE A 1 94 ? 3.178 -8.487 -5.028 1.00 85.19 94 PHE A C 1
ATOM 743 O O . PHE A 1 94 ? 3.226 -7.938 -3.936 1.00 85.19 94 PHE A O 1
ATOM 750 N N . GLU A 1 95 ? 3.077 -9.811 -5.164 1.00 88.19 95 GLU A N 1
ATOM 751 C CA . GLU A 1 95 ? 2.976 -10.729 -4.029 1.00 88.19 95 GLU A CA 1
ATOM 752 C C . GLU A 1 95 ? 4.183 -10.567 -3.096 1.00 88.19 95 GLU A C 1
ATOM 754 O O . GLU A 1 95 ? 4.019 -10.489 -1.875 1.00 88.19 95 GLU A O 1
ATOM 759 N N . GLY A 1 96 ? 5.385 -10.418 -3.662 1.00 88.38 96 GLY A N 1
ATOM 760 C CA . GLY A 1 96 ? 6.596 -10.124 -2.903 1.00 88.38 96 GLY A CA 1
ATOM 761 C C . GLY A 1 96 ? 6.488 -8.822 -2.105 1.00 88.38 96 GLY A C 1
ATOM 762 O O . GLY A 1 96 ? 6.684 -8.819 -0.887 1.00 88.38 96 GLY A O 1
ATOM 763 N N . CYS A 1 97 ? 6.135 -7.716 -2.761 1.00 88.50 97 CYS A N 1
ATOM 764 C CA . CYS A 1 97 ? 5.976 -6.417 -2.105 1.00 88.50 97 CYS A CA 1
ATOM 765 C C . CYS A 1 97 ? 4.841 -6.412 -1.082 1.00 88.50 97 CYS A C 1
ATOM 767 O O . CYS A 1 97 ? 5.001 -5.893 0.023 1.00 88.50 97 CYS A O 1
ATOM 769 N N . PHE A 1 98 ? 3.711 -7.025 -1.409 1.00 91.44 98 PHE A N 1
ATOM 770 C CA . PHE A 1 98 ? 2.548 -7.100 -0.545 1.00 91.44 98 PHE A CA 1
ATOM 771 C C . PHE A 1 98 ? 2.882 -7.848 0.747 1.00 91.44 98 PHE A C 1
ATOM 773 O O . PHE A 1 98 ? 2.691 -7.324 1.846 1.00 91.44 98 PHE A O 1
ATOM 780 N N . HIS A 1 99 ? 3.446 -9.051 0.645 1.00 92.62 99 HIS A N 1
ATOM 781 C CA . HIS A 1 99 ? 3.715 -9.862 1.826 1.00 92.62 99 HIS A CA 1
ATOM 782 C C . HIS A 1 99 ? 4.914 -9.366 2.628 1.00 92.62 99 HIS A C 1
ATOM 784 O O . HIS A 1 99 ? 4.819 -9.304 3.854 1.00 92.62 99 HIS A O 1
ATOM 790 N N . HIS A 1 100 ? 6.022 -9.008 1.973 1.00 90.81 100 HIS A N 1
ATOM 791 C CA . HIS A 1 100 ? 7.273 -8.690 2.664 1.00 90.81 100 HIS A CA 1
ATOM 792 C C . HIS A 1 100 ? 7.410 -7.221 3.060 1.00 90.81 100 HIS A C 1
ATOM 794 O O . HIS A 1 100 ? 8.061 -6.936 4.064 1.00 90.81 100 HIS A O 1
ATOM 800 N N . VAL A 1 101 ? 6.795 -6.300 2.313 1.00 91.69 101 VAL A N 1
ATOM 801 C CA . VAL A 1 101 ? 6.880 -4.858 2.586 1.00 91.69 101 VAL A CA 1
ATOM 802 C C . VAL A 1 101 ? 5.588 -4.373 3.227 1.00 91.69 101 VAL A C 1
ATOM 804 O O . VAL A 1 101 ? 5.606 -3.974 4.389 1.00 91.69 101 VAL A O 1
ATOM 807 N N . PHE A 1 102 ? 4.462 -4.460 2.516 1.00 94.88 102 PHE A N 1
ATOM 808 C CA . PHE A 1 102 ? 3.197 -3.872 2.959 1.00 94.88 102 PHE A CA 1
ATOM 809 C C . PHE A 1 102 ? 2.685 -4.500 4.260 1.00 94.88 102 PHE A C 1
ATOM 811 O O . PHE A 1 102 ? 2.604 -3.824 5.283 1.00 94.88 102 PHE A O 1
ATOM 818 N N . VAL A 1 103 ? 2.412 -5.809 4.277 1.00 95.25 103 VAL A N 1
ATOM 819 C CA . VAL A 1 103 ? 1.841 -6.492 5.453 1.00 95.25 103 VAL A CA 1
ATOM 820 C C . VAL A 1 103 ? 2.736 -6.344 6.686 1.00 95.25 103 VAL A C 1
ATOM 822 O O . VAL A 1 103 ? 2.235 -6.141 7.795 1.00 95.25 103 VAL A O 1
ATOM 825 N N . HIS A 1 104 ? 4.056 -6.443 6.518 1.00 95.19 104 HIS A N 1
ATOM 826 C CA . HIS A 1 104 ? 4.992 -6.256 7.625 1.00 95.19 104 HIS A CA 1
ATOM 827 C C . HIS A 1 104 ? 4.974 -4.823 8.155 1.00 95.19 104 HIS A C 1
ATOM 829 O O . HIS A 1 104 ? 4.861 -4.637 9.368 1.00 95.19 104 HIS A O 1
ATOM 835 N N . ALA A 1 105 ? 5.056 -3.827 7.273 1.00 95.56 105 ALA A N 1
ATOM 836 C CA . ALA A 1 105 ? 5.114 -2.431 7.675 1.00 95.56 105 ALA A CA 1
ATOM 837 C C . ALA A 1 105 ? 3.803 -1.958 8.314 1.00 95.56 105 ALA A C 1
ATOM 839 O O . ALA A 1 105 ? 3.849 -1.341 9.374 1.00 95.56 105 ALA A O 1
ATOM 840 N N . VAL A 1 106 ? 2.647 -2.321 7.749 1.00 96.19 106 VAL A N 1
ATOM 841 C CA . VAL A 1 106 ? 1.333 -1.972 8.313 1.00 96.19 106 VAL A CA 1
ATOM 842 C C . VAL A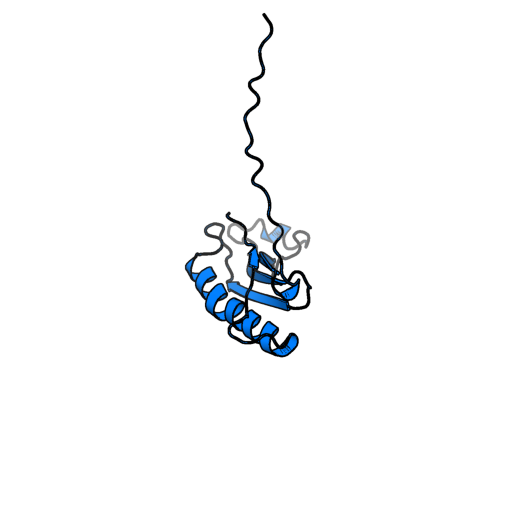 1 106 ? 1.150 -2.579 9.702 1.00 96.19 106 VAL A C 1
ATOM 844 O O . VAL A 1 106 ? 0.722 -1.892 10.627 1.00 96.19 106 VAL A O 1
ATOM 847 N N . ARG A 1 107 ? 1.544 -3.848 9.892 1.00 96.19 107 ARG A N 1
ATOM 848 C CA . ARG A 1 107 ? 1.517 -4.488 11.216 1.00 96.19 107 ARG A CA 1
ATOM 849 C C . ARG A 1 107 ? 2.345 -3.720 12.232 1.00 96.19 107 ARG A C 1
ATOM 851 O O . ARG A 1 107 ? 1.847 -3.430 13.313 1.00 96.19 107 ARG A O 1
ATOM 858 N N . GLN A 1 108 ? 3.599 -3.410 11.906 1.00 96.12 108 GLN A N 1
ATOM 859 C CA . GLN A 1 108 ? 4.470 -2.670 12.822 1.00 96.12 108 GLN A CA 1
ATOM 860 C C . GLN A 1 108 ? 3.910 -1.279 13.111 1.00 96.12 108 GLN A C 1
ATOM 862 O O . GLN A 1 108 ? 3.828 -0.884 14.267 1.00 96.12 108 GLN A O 1
ATOM 867 N N . PHE A 1 109 ? 3.453 -0.573 12.080 1.00 96.88 109 PHE A N 1
ATOM 868 C CA . PHE A 1 109 ? 2.875 0.753 12.218 1.00 96.88 109 PHE A CA 1
ATOM 869 C C . PHE A 1 109 ? 1.668 0.761 13.164 1.00 96.88 109 PHE A C 1
ATOM 871 O O . PHE A 1 109 ? 1.670 1.494 14.149 1.00 96.88 109 PHE A O 1
ATOM 878 N N . GLN A 1 110 ? 0.682 -0.110 12.944 1.00 9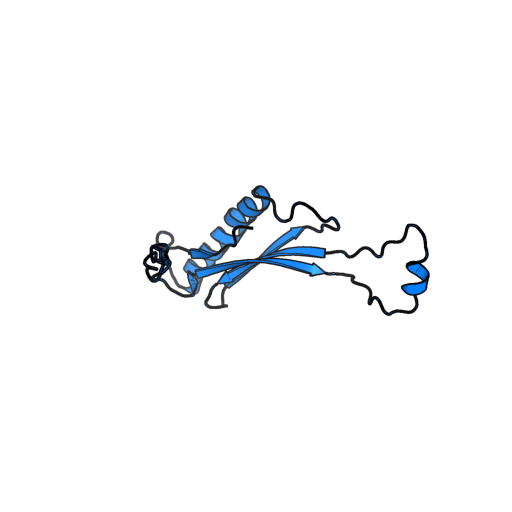6.56 110 GLN A N 1
ATOM 879 C CA . GLN A 1 110 ? -0.511 -0.162 13.792 1.00 96.56 110 GLN A CA 1
ATOM 880 C C . GLN A 1 110 ? -0.197 -0.610 15.226 1.00 96.56 110 GLN A C 1
ATOM 882 O O . GLN A 1 110 ? -0.724 -0.035 16.178 1.00 96.56 110 GLN A O 1
ATOM 887 N N . MET A 1 111 ? 0.696 -1.589 15.407 1.00 97.06 111 MET A N 1
ATOM 888 C CA . MET A 1 111 ? 1.086 -2.052 16.745 1.00 97.06 111 MET A CA 1
ATOM 889 C C . MET A 1 111 ? 1.870 -0.987 17.520 1.00 97.06 111 MET A C 1
ATOM 891 O O . MET A 1 111 ? 1.648 -0.808 18.714 1.00 97.06 111 MET A O 1
ATOM 895 N N . THR A 1 112 ? 2.803 -0.292 16.868 1.00 97.00 112 THR A N 1
ATOM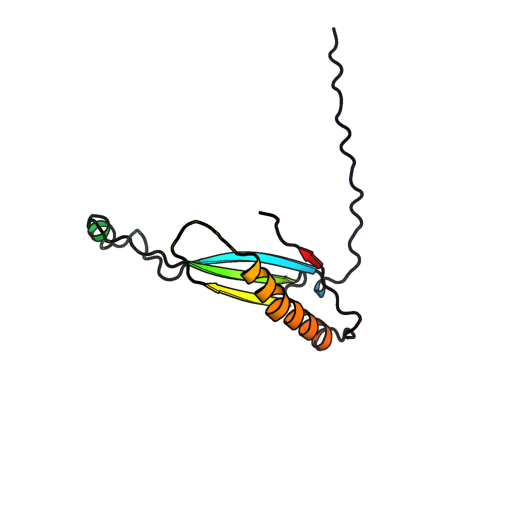 896 C CA . THR A 1 112 ? 3.723 0.635 17.540 1.00 97.00 112 THR A CA 1
ATOM 897 C C . THR A 1 112 ? 3.140 2.034 17.697 1.00 97.00 112 THR A C 1
ATOM 899 O O . THR A 1 112 ? 3.326 2.643 18.746 1.00 97.00 112 THR A O 1
ATOM 902 N N . ILE A 1 113 ? 2.448 2.550 16.679 1.00 95.94 113 ILE A N 1
ATOM 903 C CA . ILE A 1 113 ? 1.939 3.929 16.671 1.00 95.94 113 ILE A CA 1
ATOM 904 C C . ILE A 1 113 ? 0.529 4.002 17.258 1.00 95.94 113 ILE A C 1
ATOM 906 O O . ILE A 1 113 ? 0.239 4.902 18.041 1.00 95.94 113 ILE A O 1
ATOM 910 N N . HIS A 1 114 ? -0.328 3.031 16.934 1.00 93.88 114 HIS A N 1
ATOM 911 C CA . HIS A 1 114 ? -1.729 3.019 17.370 1.00 93.88 114 HIS A CA 1
ATOM 912 C C . HIS A 1 114 ? -2.017 2.031 18.511 1.00 93.88 114 HIS A C 1
ATOM 914 O O . HIS A 1 114 ? -3.135 2.002 19.020 1.00 93.88 114 HIS A O 1
ATOM 920 N N . GLY A 1 115 ? -1.029 1.237 18.944 1.00 95.44 115 GLY A N 1
ATOM 921 C CA . GLY A 1 115 ? -1.187 0.288 20.051 1.00 95.44 115 GLY A CA 1
ATOM 922 C C . GLY A 1 115 ? -2.129 -0.882 19.748 1.00 95.44 115 GLY A C 1
ATOM 923 O O . GLY A 1 115 ? -2.626 -1.519 20.676 1.00 95.44 115 GLY A O 1
ATOM 924 N N . VAL A 1 116 ? -2.395 -1.163 18.468 1.00 95.81 116 VAL A N 1
ATOM 925 C CA . VAL A 1 116 ? -3.342 -2.205 18.048 1.00 95.81 116 VAL A CA 1
ATOM 926 C C . VAL A 1 116 ? -2.780 -3.592 18.386 1.00 95.81 116 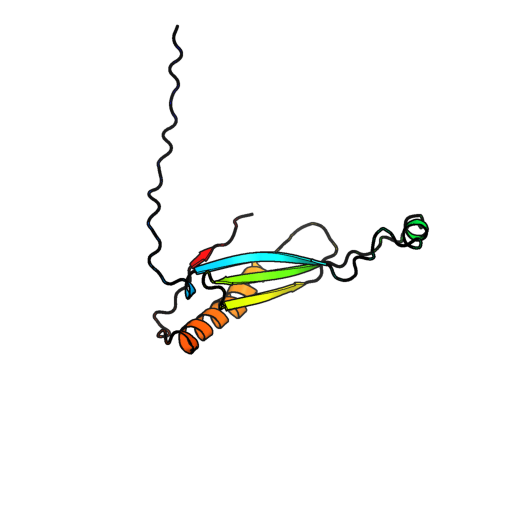VAL A C 1
ATOM 928 O O . VAL A 1 116 ? -1.638 -3.892 18.021 1.00 95.81 116 VAL A O 1
ATOM 931 N N . PRO A 1 117 ? -3.543 -4.482 19.048 1.00 95.94 117 PRO A N 1
ATOM 932 C CA . PRO A 1 117 ? -3.121 -5.859 19.274 1.00 95.94 117 PRO A CA 1
ATOM 933 C C . PRO A 1 117 ? -2.869 -6.597 17.958 1.00 95.94 117 PRO A C 1
ATOM 935 O O . PRO A 1 117 ? -3.607 -6.449 16.986 1.00 95.94 117 PRO A O 1
ATOM 938 N N . ARG A 1 118 ? -1.864 -7.478 17.925 1.00 92.88 118 ARG A N 1
ATOM 939 C CA . ARG A 1 118 ? -1.461 -8.198 16.702 1.00 92.88 118 ARG A CA 1
ATOM 940 C C . ARG A 1 118 ? -2.613 -8.942 16.007 1.00 92.88 118 ARG A C 1
ATOM 942 O O . ARG A 1 118 ? -2.576 -9.097 14.790 1.00 92.88 118 ARG A O 1
ATOM 949 N N . GLN A 1 119 ? -3.583 -9.443 16.768 1.00 93.56 119 GLN A N 1
ATOM 950 C CA . GLN A 1 119 ? -4.739 -10.192 16.264 1.00 93.56 119 GLN A CA 1
ATOM 951 C C . GLN A 1 119 ? -5.814 -9.293 15.644 1.00 93.56 119 GLN A C 1
ATOM 953 O O . GLN A 1 119 ? -6.639 -9.781 14.878 1.00 93.56 119 GLN A O 1
ATOM 958 N N . GLU A 1 120 ? -5.802 -8.005 15.977 1.00 93.81 120 GLU A N 1
ATOM 959 C CA . GLU A 1 120 ? -6.792 -7.020 15.538 1.00 93.81 120 GLU A CA 1
ATOM 960 C C . GLU A 1 120 ? -6.286 -6.163 14.374 1.00 93.81 120 GLU A C 1
ATOM 962 O O . GLU A 1 120 ? -7.083 -5.483 13.733 1.00 93.81 120 GLU A O 1
ATOM 967 N N . VAL A 1 121 ? -4.985 -6.236 14.057 1.00 94.62 121 VAL A N 1
ATOM 968 C CA . VAL A 1 121 ? -4.408 -5.560 12.891 1.00 94.62 121 VAL A CA 1
ATOM 969 C C . VAL A 1 121 ? -5.143 -5.982 11.624 1.00 94.62 121 VAL A C 1
ATOM 971 O O . VAL A 1 121 ? -5.131 -7.153 11.231 1.00 94.62 121 VAL A O 1
ATOM 974 N N . LYS A 1 122 ? -5.705 -4.992 10.939 1.00 94.19 122 LYS A N 1
ATOM 975 C CA . LYS A 1 122 ? -6.395 -5.148 9.662 1.00 94.19 122 LYS A CA 1
ATOM 976 C C . LYS A 1 122 ? -6.090 -3.959 8.762 1.00 94.19 122 LYS A C 1
ATOM 978 O O . LYS A 1 122 ? -5.783 -2.864 9.227 1.00 94.19 122 LYS A O 1
ATOM 983 N N . ALA A 1 123 ? -6.172 -4.192 7.461 1.00 94.81 123 ALA A N 1
ATOM 984 C CA . ALA A 1 123 ? -6.024 -3.149 6.465 1.00 94.81 123 ALA A CA 1
ATOM 985 C C . ALA A 1 123 ? -6.962 -3.412 5.292 1.00 94.81 123 ALA A C 1
ATOM 987 O O . ALA A 1 123 ? -7.128 -4.558 4.869 1.00 94.81 123 ALA A O 1
ATOM 988 N N . LEU A 1 124 ? -7.556 -2.343 4.778 1.00 94.88 124 LEU A N 1
ATOM 989 C CA . LEU A 1 124 ? -8.252 -2.313 3.506 1.00 94.88 124 LEU A CA 1
ATOM 990 C C . LEU A 1 124 ? -7.286 -1.737 2.474 1.00 94.88 124 LEU A C 1
ATOM 992 O O . LEU A 1 124 ? -6.974 -0.553 2.529 1.00 94.88 124 LEU A O 1
ATOM 996 N N . LEU A 1 125 ? -6.813 -2.574 1.555 1.00 94.25 125 LEU A N 1
ATOM 997 C CA . LEU A 1 125 ? -6.004 -2.134 0.424 1.00 94.25 125 LEU A CA 1
ATOM 998 C C . LEU A 1 125 ? -6.910 -1.936 -0.792 1.00 94.25 125 LEU A C 1
ATOM 1000 O O . LEU A 1 125 ? -7.555 -2.883 -1.240 1.00 94.25 125 LEU A O 1
ATOM 1004 N N . ILE A 1 126 ? -6.944 -0.713 -1.304 1.00 92.69 126 ILE A N 1
ATOM 1005 C CA . ILE A 1 126 ? -7.548 -0.352 -2.581 1.00 92.69 126 ILE A CA 1
ATOM 1006 C C . ILE A 1 126 ? -6.430 -0.400 -3.618 1.00 92.69 126 ILE A C 1
ATOM 1008 O O . ILE A 1 126 ? -5.370 0.196 -3.423 1.00 92.69 126 ILE A O 1
ATOM 1012 N N . PHE A 1 127 ? -6.658 -1.169 -4.673 1.00 88.19 127 PHE A N 1
ATOM 1013 C CA . PHE A 1 127 ? -5.711 -1.379 -5.756 1.00 88.19 127 PHE A CA 1
ATOM 1014 C C . PHE A 1 127 ? -6.496 -1.519 -7.056 1.00 88.19 127 PHE A C 1
ATOM 1016 O O . PHE A 1 127 ? -7.535 -2.190 -7.067 1.00 88.19 127 PHE A O 1
ATOM 1023 N N . ASP A 1 128 ? -6.020 -0.873 -8.115 1.00 83.62 128 ASP A N 1
ATOM 1024 C CA . ASP A 1 128 ? -6.693 -0.884 -9.409 1.00 83.62 128 ASP A CA 1
ATOM 1025 C C . ASP A 1 128 ? -6.543 -2.248 -10.102 1.00 83.62 128 ASP A C 1
ATOM 1027 O O . ASP A 1 128 ? -5.565 -2.976 -9.921 1.00 83.62 128 ASP A O 1
ATOM 1031 N N . ASN A 1 129 ? -7.571 -2.627 -10.864 1.00 72.31 129 ASN A N 1
ATOM 1032 C CA . ASN A 1 129 ? -7.594 -3.858 -11.651 1.00 72.31 129 ASN A CA 1
ATOM 1033 C C . ASN A 1 129 ? -7.397 -3.511 -13.127 1.00 72.31 129 ASN A C 1
ATOM 1035 O O . ASN A 1 129 ? -8.352 -3.538 -13.910 1.00 72.31 129 ASN A O 1
ATOM 1039 N N . ASP A 1 130 ? -6.168 -3.145 -13.457 1.00 62.00 130 ASP A N 1
ATOM 1040 C CA . ASP A 1 130 ? -5.724 -2.849 -14.819 1.00 62.00 130 ASP A CA 1
ATOM 1041 C C . ASP A 1 130 ? -5.315 -4.108 -15.612 1.00 62.00 130 ASP A C 1
ATOM 1043 O O . ASP A 1 130 ? -4.875 -5.114 -15.000 1.00 62.00 130 ASP A O 1
#

Organism: Homarus americanus (NCBI:txid6706)

Secondary structure (DSSP, 8-state):
---------------PPP-S-TTTEEEEEEEEEEE----TTSHHHHHHTTSTT-----EEEE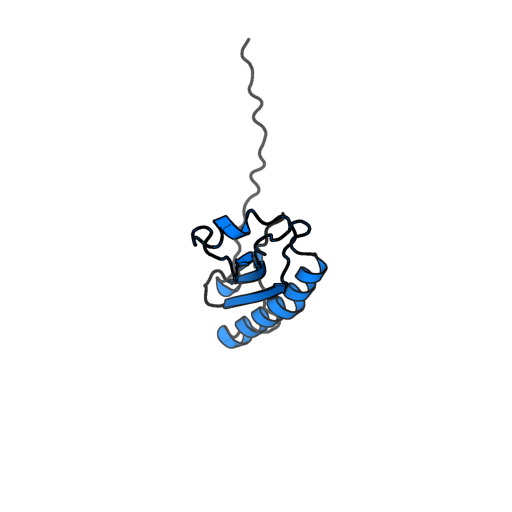EEEEEETTSS-EEEEEEEE--SSS--S-HHHHHHHIIIIIHHHHHHHHHHHS---TTT---EEEE---

Radius of gyration: 22.85 Å; chains: 1; bounding box: 69×35×56 Å